Protein AF-A0A3A0CY53-F1 (afdb_monomer_lite)

pLDDT: mean 87.19, std 11.56, range [58.66, 97.81]

Structure (mmCIF, N/CA/C/O backbone):
data_AF-A0A3A0CY53-F1
#
_entry.id   AF-A0A3A0CY53-F1
#
loop_
_atom_site.group_PDB
_atom_site.id
_atom_site.type_symbol
_atom_site.label_atom_id
_atom_site.label_alt_id
_atom_site.label_comp_id
_atom_site.label_asym_id
_atom_site.label_entity_id
_atom_site.label_seq_id
_atom_site.pdbx_PDB_ins_code
_atom_site.Cartn_x
_atom_site.Cartn_y
_atom_site.Cartn_z
_atom_site.occupancy
_atom_site.B_iso_or_equiv
_atom_site.auth_seq_id
_atom_site.auth_comp_id
_atom_site.auth_asym_id
_atom_site.auth_atom_id
_atom_site.pdbx_PDB_model_num
ATOM 1 N N . THR A 1 1 ? -3.048 17.389 -23.784 1.00 58.66 1 THR A N 1
ATOM 2 C CA . THR A 1 1 ? -3.934 16.316 -24.293 1.00 58.66 1 THR A CA 1
ATOM 3 C C . THR A 1 1 ? -3.747 15.077 -23.439 1.00 58.66 1 THR A C 1
ATOM 5 O O . THR A 1 1 ? -2.659 14.909 -22.906 1.00 58.66 1 THR A O 1
ATOM 8 N N . GLN A 1 2 ? -4.769 14.240 -23.261 1.00 59.19 2 GLN A N 1
ATOM 9 C CA . GLN A 1 2 ? -4.687 13.034 -22.420 1.00 59.19 2 GLN A CA 1
ATOM 10 C C . GLN A 1 2 ? -3.616 12.043 -22.922 1.00 59.19 2 GLN A C 1
ATOM 12 O O . GLN A 1 2 ? -2.823 11.567 -22.119 1.00 59.19 2 GLN A O 1
ATOM 17 N N . ALA A 1 3 ? -3.478 11.910 -24.247 1.00 61.56 3 ALA A N 1
ATOM 18 C CA . ALA A 1 3 ? -2.431 11.124 -24.911 1.00 61.56 3 ALA A CA 1
ATOM 19 C C . ALA A 1 3 ? -0.998 11.522 -24.503 1.00 61.56 3 ALA A C 1
ATOM 21 O O . ALA A 1 3 ? -0.174 10.671 -24.201 1.00 61.56 3 ALA A O 1
ATOM 22 N N . SER A 1 4 ? -0.728 12.826 -24.380 1.00 66.56 4 SER A N 1
ATOM 23 C CA . SER A 1 4 ? 0.591 13.321 -23.966 1.00 66.56 4 SER A CA 1
ATOM 24 C C . SER A 1 4 ? 0.926 12.930 -22.520 1.00 66.56 4 SER A C 1
ATOM 26 O O . SER A 1 4 ? 2.082 12.671 -22.212 1.00 66.56 4 SER A O 1
ATOM 28 N N . ARG A 1 5 ? -0.065 12.823 -21.620 1.00 62.09 5 ARG A N 1
ATOM 29 C CA . ARG A 1 5 ? 0.182 12.371 -20.238 1.00 62.09 5 ARG A CA 1
ATOM 30 C C . ARG A 1 5 ? 0.497 10.880 -20.161 1.00 62.09 5 ARG A C 1
ATOM 32 O O . ARG A 1 5 ? 1.306 10.492 -19.325 1.00 62.09 5 ARG A O 1
ATOM 39 N N . GLU A 1 6 ? -0.140 10.072 -21.000 1.00 67.69 6 GLU A N 1
ATOM 40 C CA . GLU A 1 6 ? 0.113 8.631 -21.086 1.00 67.69 6 GLU A CA 1
ATOM 41 C C . GLU A 1 6 ? 1.484 8.343 -21.709 1.00 67.69 6 GLU A C 1
ATOM 43 O O . GLU A 1 6 ? 2.228 7.529 -21.167 1.00 67.69 6 GLU A O 1
ATOM 48 N N . GLU A 1 7 ? 1.871 9.075 -22.758 1.00 65.56 7 GLU A N 1
ATOM 49 C CA . GLU A 1 7 ? 3.218 9.000 -23.341 1.00 65.56 7 GLU A CA 1
ATOM 50 C C . GLU A 1 7 ? 4.303 9.385 -22.331 1.00 65.56 7 GLU A C 1
ATOM 52 O O . GLU A 1 7 ? 5.249 8.624 -22.136 1.00 65.56 7 GLU A O 1
ATOM 57 N N . TYR A 1 8 ? 4.138 10.500 -21.608 1.00 67.06 8 TYR A N 1
ATOM 58 C CA . TYR A 1 8 ? 5.093 10.877 -20.560 1.00 67.06 8 TYR A CA 1
ATOM 59 C C . TYR A 1 8 ? 5.136 9.859 -19.418 1.00 67.06 8 TYR A C 1
ATOM 61 O O . TYR A 1 8 ? 6.205 9.587 -18.876 1.00 67.06 8 TYR A O 1
ATOM 69 N N . ALA A 1 9 ? 3.999 9.263 -19.046 1.00 68.19 9 ALA A N 1
ATOM 70 C CA . ALA A 1 9 ? 3.972 8.212 -18.034 1.00 68.19 9 ALA A CA 1
ATOM 71 C C . ALA A 1 9 ? 4.727 6.958 -18.500 1.00 68.19 9 ALA A C 1
ATOM 73 O O . ALA A 1 9 ? 5.480 6.382 -17.716 1.00 68.19 9 ALA A O 1
ATOM 74 N N . ALA A 1 10 ? 4.575 6.567 -19.768 1.00 69.25 10 ALA A N 1
ATOM 75 C CA . ALA A 1 10 ? 5.291 5.443 -20.360 1.00 69.25 10 ALA A CA 1
ATOM 76 C C . ALA A 1 10 ? 6.801 5.712 -20.464 1.00 69.25 10 ALA A C 1
ATOM 78 O O . ALA A 1 10 ? 7.605 4.836 -20.147 1.00 69.25 10 ALA A O 1
ATOM 79 N N . GLU A 1 11 ? 7.198 6.928 -20.839 1.00 70.06 11 GLU A N 1
ATOM 80 C CA . GLU A 1 11 ? 8.604 7.332 -20.909 1.00 70.06 11 GLU A CA 1
ATOM 81 C C . GLU A 1 11 ? 9.253 7.362 -19.516 1.00 70.06 11 GLU A C 1
ATOM 83 O O . GLU A 1 11 ? 10.331 6.798 -19.318 1.00 70.06 11 GLU A O 1
ATOM 88 N N . ILE A 1 12 ? 8.563 7.915 -18.512 1.00 68.44 12 ILE A N 1
ATOM 89 C CA . ILE A 1 12 ? 9.006 7.871 -17.111 1.00 68.44 12 ILE A CA 1
ATOM 90 C C . ILE A 1 12 ? 9.119 6.419 -16.634 1.00 68.44 12 ILE A C 1
ATOM 92 O O . ILE A 1 12 ? 10.116 6.062 -16.010 1.00 68.44 12 ILE A O 1
ATOM 96 N N . TYR A 1 13 ? 8.150 5.564 -16.963 1.00 69.25 13 TYR A N 1
ATOM 97 C CA . TYR A 1 13 ? 8.179 4.142 -16.613 1.00 69.25 13 TYR A CA 1
ATOM 98 C C . TYR A 1 13 ? 9.360 3.398 -17.266 1.00 69.25 13 TYR A C 1
ATOM 100 O O . TYR A 1 13 ? 10.006 2.550 -16.646 1.00 69.25 13 TYR A O 1
ATOM 108 N N . ALA A 1 14 ? 9.695 3.737 -18.511 1.00 70.75 14 ALA A N 1
ATOM 109 C CA . ALA A 1 14 ? 10.854 3.180 -19.201 1.00 70.75 14 ALA A CA 1
ATOM 110 C C . ALA A 1 14 ? 12.180 3.652 -18.576 1.00 70.75 14 ALA A C 1
ATOM 112 O O . ALA A 1 14 ? 13.133 2.875 -18.473 1.00 70.75 14 ALA A O 1
ATOM 113 N N . LEU A 1 15 ? 12.247 4.908 -18.124 1.00 67.75 15 LEU A N 1
ATOM 114 C CA . LEU A 1 15 ? 13.421 5.471 -17.455 1.00 67.75 15 LEU A CA 1
ATOM 115 C C . LEU A 1 15 ? 13.620 4.903 -16.045 1.00 67.75 15 LEU A C 1
ATOM 117 O O . LEU A 1 15 ? 14.756 4.612 -15.669 1.00 67.75 15 LEU A O 1
ATOM 121 N N . THR A 1 16 ? 12.549 4.684 -15.279 1.00 64.12 16 THR A N 1
ATOM 122 C CA . THR A 1 16 ? 12.636 4.145 -13.911 1.00 64.12 16 THR A CA 1
ATOM 123 C C . THR A 1 16 ? 13.104 2.694 -13.883 1.00 64.12 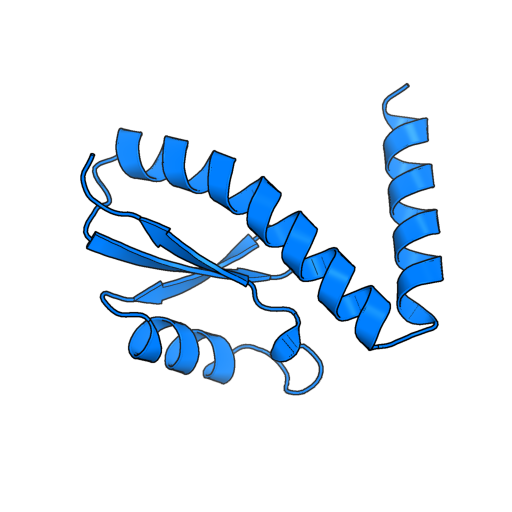16 THR A C 1
ATOM 125 O O . THR A 1 16 ? 13.787 2.300 -12.946 1.00 64.12 16 THR A O 1
ATOM 128 N N . ARG A 1 17 ? 12.871 1.908 -14.942 1.00 66.38 17 ARG A N 1
ATOM 129 C CA . ARG A 1 17 ? 13.442 0.554 -15.080 1.00 66.38 17 ARG A CA 1
ATOM 130 C C . ARG A 1 17 ? 14.972 0.508 -15.187 1.00 66.38 17 ARG A C 1
ATOM 132 O O . ARG A 1 17 ? 15.539 -0.572 -15.043 1.00 66.38 17 ARG A O 1
ATOM 139 N N . LYS A 1 18 ? 15.650 1.640 -15.418 1.00 73.62 18 LYS A N 1
ATOM 140 C CA . LYS A 1 18 ? 17.121 1.700 -15.502 1.00 73.62 18 LYS A CA 1
ATOM 141 C C . LYS A 1 18 ? 17.811 1.658 -14.134 1.00 73.62 18 LYS A C 1
ATOM 143 O O . LYS A 1 18 ? 19.006 1.390 -14.082 1.00 73.62 18 LYS A O 1
ATOM 148 N N . SER A 1 19 ? 17.087 1.909 -13.041 1.00 80.62 19 SER A N 1
ATOM 149 C CA . SER A 1 19 ? 17.614 1.807 -11.677 1.00 80.62 19 SER A CA 1
ATOM 150 C C . SER A 1 19 ? 16.532 1.342 -10.710 1.00 80.62 19 SER A C 1
ATOM 152 O O . SER A 1 19 ? 15.431 1.889 -10.665 1.00 80.62 19 SER A O 1
ATOM 154 N N . ARG A 1 20 ? 16.865 0.337 -9.898 1.00 79.62 20 ARG A N 1
ATOM 155 C CA . ARG A 1 20 ? 15.948 -0.245 -8.916 1.00 79.62 20 ARG A CA 1
ATOM 156 C C . ARG A 1 20 ? 15.419 0.799 -7.930 1.00 79.62 20 ARG A C 1
ATOM 158 O O . ARG A 1 20 ? 14.224 0.804 -7.649 1.00 79.62 20 ARG A O 1
ATOM 165 N N . ASP A 1 21 ? 16.274 1.713 -7.485 1.00 82.38 21 ASP A N 1
ATOM 166 C CA . ASP A 1 21 ? 15.908 2.759 -6.525 1.00 82.38 21 ASP A CA 1
ATOM 167 C C . ASP A 1 21 ? 14.916 3.765 -7.122 1.00 82.38 21 ASP A C 1
ATOM 169 O O . ASP A 1 21 ? 13.962 4.181 -6.466 1.00 82.38 21 ASP A O 1
ATOM 173 N N . LEU A 1 22 ? 15.098 4.110 -8.401 1.00 83.25 22 LEU A N 1
ATOM 174 C CA . LEU A 1 22 ? 14.187 4.985 -9.146 1.00 83.25 22 LEU A CA 1
ATOM 175 C C . LEU A 1 22 ? 12.815 4.333 -9.342 1.00 83.25 22 LEU A C 1
ATOM 177 O O . LEU A 1 22 ? 11.791 5.008 -9.227 1.00 83.25 22 LEU A O 1
ATOM 181 N N . LEU A 1 23 ? 12.786 3.023 -9.596 1.00 82.31 23 LEU A N 1
ATOM 182 C CA . LEU A 1 23 ? 11.546 2.257 -9.682 1.00 82.31 23 LEU A CA 1
ATOM 183 C C . LEU A 1 23 ? 10.803 2.245 -8.341 1.00 82.31 23 LEU A C 1
ATOM 185 O O . LEU A 1 23 ? 9.611 2.550 -8.304 1.00 82.31 23 LEU A O 1
ATOM 189 N N . VAL A 1 24 ? 11.501 1.954 -7.239 1.00 85.56 24 VAL A N 1
ATOM 190 C CA . VAL A 1 24 ? 10.917 2.000 -5.891 1.00 85.56 24 VAL A CA 1
ATOM 191 C C . VAL A 1 24 ? 10.353 3.392 -5.616 1.00 85.56 24 VAL A C 1
ATOM 193 O O . VAL A 1 24 ? 9.168 3.513 -5.313 1.00 85.56 24 VAL A O 1
ATOM 196 N N . PHE A 1 25 ? 11.148 4.449 -5.802 1.00 86.75 25 PHE A N 1
ATOM 197 C CA . PHE A 1 25 ? 10.714 5.829 -5.575 1.00 86.75 25 PHE A CA 1
ATOM 198 C C . PHE A 1 25 ? 9.447 6.187 -6.367 1.00 86.75 25 PHE A C 1
ATOM 200 O O . PHE A 1 25 ? 8.488 6.720 -5.805 1.00 86.75 25 PHE A O 1
ATOM 207 N N . TYR A 1 26 ? 9.407 5.832 -7.653 1.00 85.50 26 TYR A N 1
ATOM 208 C CA . TYR A 1 26 ? 8.246 6.055 -8.510 1.00 85.50 26 TYR A CA 1
ATOM 209 C C . TYR A 1 26 ? 6.979 5.379 -7.967 1.00 85.50 26 TYR A C 1
ATOM 211 O O . TYR A 1 26 ? 5.935 6.025 -7.844 1.00 85.50 26 TYR A O 1
ATOM 219 N N . HIS A 1 27 ? 7.061 4.101 -7.587 1.00 86.19 27 HIS A N 1
ATOM 220 C CA . HIS A 1 27 ? 5.911 3.379 -7.039 1.00 86.19 27 HIS A CA 1
ATOM 221 C C . HIS A 1 27 ? 5.467 3.916 -5.673 1.00 86.19 27 HIS A C 1
ATOM 223 O O . HIS A 1 27 ? 4.263 3.964 -5.413 1.00 86.19 27 HIS A O 1
ATOM 229 N N . GLN A 1 28 ? 6.394 4.384 -4.834 1.00 89.81 28 GLN A N 1
ATOM 230 C CA . GLN A 1 28 ? 6.059 5.013 -3.554 1.00 89.81 28 GLN A CA 1
ATOM 231 C C . GLN A 1 28 ? 5.296 6.336 -3.761 1.00 89.81 28 GLN A C 1
ATOM 233 O O . GLN A 1 28 ? 4.264 6.557 -3.123 1.00 89.81 28 GLN A O 1
ATOM 238 N N . GLU A 1 29 ? 5.724 7.188 -4.700 1.00 88.62 29 GLU A N 1
ATOM 239 C CA . GLU A 1 29 ? 5.015 8.440 -5.012 1.00 88.62 29 GLU A CA 1
ATOM 240 C C . GLU A 1 29 ? 3.651 8.191 -5.674 1.00 88.62 29 GLU A C 1
ATOM 242 O O . GLU A 1 29 ? 2.652 8.823 -5.307 1.00 88.62 29 GLU A O 1
ATOM 247 N N . MET A 1 30 ? 3.560 7.210 -6.580 1.00 87.38 30 MET A N 1
ATOM 248 C CA . MET A 1 30 ? 2.275 6.773 -7.132 1.00 87.38 30 MET A CA 1
ATOM 249 C C . MET A 1 30 ? 1.336 6.246 -6.043 1.00 87.38 30 MET A C 1
ATOM 251 O O . MET A 1 30 ? 0.172 6.652 -5.980 1.00 87.38 30 MET A O 1
ATOM 255 N N . GLY A 1 31 ? 1.840 5.385 -5.157 1.00 90.81 31 GLY A N 1
ATOM 256 C CA . GLY A 1 31 ? 1.089 4.827 -4.037 1.00 90.81 31 GLY A CA 1
ATOM 257 C C . GLY A 1 31 ? 0.563 5.914 -3.104 1.00 90.81 31 GLY A C 1
ATOM 258 O O . GLY A 1 31 ? -0.615 5.909 -2.748 1.00 90.81 31 GLY A O 1
ATOM 259 N N . LYS A 1 32 ? 1.387 6.915 -2.789 1.00 91.62 32 LYS A N 1
ATOM 260 C CA . LYS A 1 32 ? 1.004 8.085 -1.987 1.00 91.62 32 LYS A CA 1
ATOM 261 C C . LYS A 1 32 ? -0.092 8.919 -2.649 1.00 91.62 32 LYS A C 1
ATOM 263 O O . LYS A 1 32 ? -1.004 9.384 -1.959 1.00 91.62 32 LYS A O 1
ATOM 268 N N . SER A 1 33 ? -0.020 9.115 -3.966 1.00 90.81 33 SER A N 1
ATOM 269 C CA . SER A 1 33 ? -1.058 9.812 -4.733 1.00 90.81 33 SER A CA 1
ATOM 270 C C . SER A 1 33 ? -2.382 9.041 -4.697 1.00 90.81 33 SER A C 1
ATOM 272 O O . SER A 1 33 ? -3.404 9.580 -4.262 1.00 90.81 33 SER A O 1
ATOM 274 N N . ALA A 1 34 ? -2.352 7.749 -5.036 1.00 90.81 34 ALA A N 1
ATOM 275 C CA . ALA A 1 34 ? -3.521 6.871 -5.020 1.00 90.81 34 ALA A CA 1
ATOM 276 C C . ALA A 1 34 ? -4.143 6.751 -3.616 1.00 90.81 34 ALA A C 1
ATOM 278 O O . ALA A 1 34 ? -5.365 6.821 -3.462 1.00 90.81 34 ALA A O 1
ATOM 279 N N . ALA A 1 35 ? -3.317 6.666 -2.569 1.00 93.69 35 ALA A N 1
ATOM 280 C CA . ALA A 1 35 ? -3.769 6.576 -1.185 1.00 93.69 35 ALA A CA 1
ATOM 281 C C . ALA A 1 35 ? -4.630 7.772 -0.761 1.00 93.69 35 ALA A C 1
ATOM 283 O O . ALA A 1 35 ? -5.544 7.603 0.042 1.00 93.69 35 ALA A O 1
ATOM 284 N N . LYS A 1 36 ? -4.399 8.981 -1.295 1.00 92.62 36 LYS A N 1
ATOM 285 C CA . LYS A 1 36 ? -5.266 10.140 -1.006 1.00 92.62 36 LYS A CA 1
ATOM 286 C C . LYS A 1 36 ? -6.686 9.916 -1.529 1.00 92.62 36 LYS A C 1
ATOM 288 O O . LYS A 1 36 ? -7.648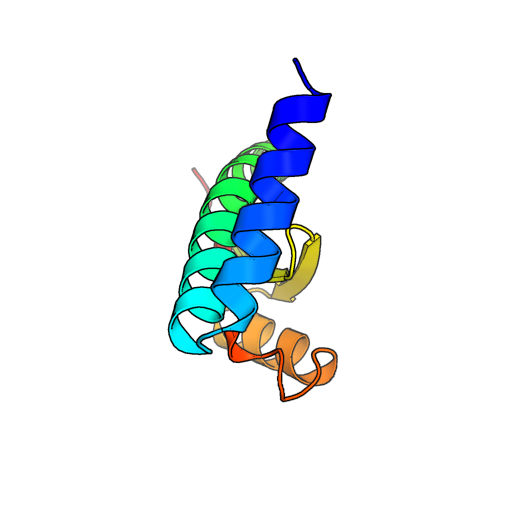 10.158 -0.796 1.00 92.62 36 LYS A O 1
ATOM 293 N N . SER A 1 37 ? -6.811 9.417 -2.758 1.00 92.56 37 SER A N 1
ATOM 294 C CA . SER A 1 37 ? -8.100 9.098 -3.380 1.00 92.56 37 SER A CA 1
ATOM 295 C C . SER A 1 37 ? -8.812 7.975 -2.626 1.00 92.56 37 SER A C 1
ATOM 297 O O . SER A 1 37 ? -9.976 8.132 -2.249 1.00 92.56 37 SER A O 1
ATOM 299 N N . PHE A 1 38 ? -8.096 6.892 -2.304 1.00 94.75 38 PHE A N 1
ATOM 300 C CA . PHE A 1 38 ? -8.655 5.780 -1.533 1.00 94.75 38 PHE A CA 1
ATOM 301 C C . PHE A 1 38 ? -9.074 6.193 -0.126 1.00 94.75 38 PHE A C 1
ATOM 303 O O . PHE A 1 38 ? -10.188 5.886 0.277 1.00 94.75 38 PHE A O 1
ATOM 310 N N . LYS A 1 39 ? -8.255 6.959 0.609 1.00 93.88 39 LYS A N 1
ATOM 311 C CA . LYS A 1 39 ? -8.628 7.477 1.938 1.00 93.88 39 LYS A CA 1
ATOM 312 C C . LYS A 1 39 ? -9.935 8.258 1.897 1.00 93.88 39 LYS A C 1
ATOM 314 O O . LYS A 1 39 ? -10.757 8.106 2.797 1.00 93.88 39 LYS A O 1
ATOM 319 N N . LYS A 1 40 ? -10.135 9.110 0.886 1.00 93.06 40 LYS A N 1
ATOM 320 C CA . LYS A 1 40 ? -11.384 9.868 0.741 1.00 93.06 40 LYS A CA 1
ATOM 321 C C . LYS A 1 40 ? -12.570 8.921 0.552 1.00 93.06 40 LYS A C 1
ATOM 323 O O . LYS A 1 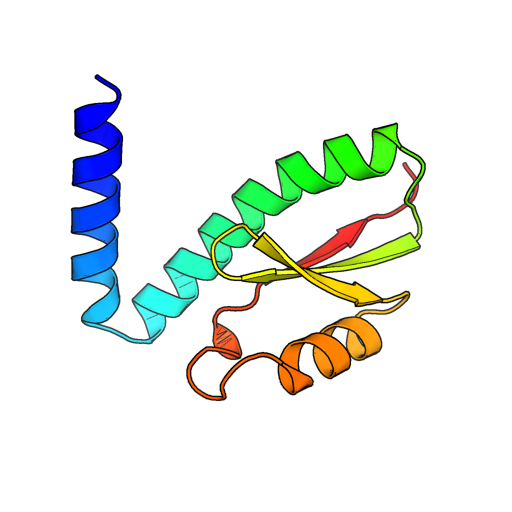40 ? -13.553 9.049 1.274 1.00 93.06 40 LYS A O 1
ATOM 328 N N . HIS A 1 41 ? -12.449 7.961 -0.361 1.00 93.88 41 HIS A N 1
ATOM 329 C CA . HIS A 1 41 ? -13.516 7.008 -0.653 1.00 93.88 41 HIS A CA 1
ATOM 330 C C . HIS A 1 41 ? -13.824 6.081 0.533 1.00 93.88 41 HIS A C 1
ATOM 332 O O . HIS A 1 41 ? -14.975 5.952 0.930 1.00 93.88 41 HIS A O 1
ATOM 338 N N . PHE A 1 42 ? -12.798 5.513 1.167 1.00 95.00 42 PHE A N 1
ATOM 339 C CA . PHE A 1 42 ? -12.927 4.642 2.335 1.00 95.00 42 PHE A CA 1
ATOM 340 C C . PHE A 1 42 ? -13.595 5.334 3.520 1.00 95.00 42 PHE A C 1
ATOM 342 O O . PHE A 1 42 ? -14.492 4.758 4.129 1.00 95.00 42 PHE A O 1
ATOM 349 N N . ASN A 1 43 ? -13.248 6.595 3.785 1.00 91.62 43 ASN A N 1
ATOM 350 C CA . ASN A 1 43 ? -13.952 7.379 4.797 1.00 91.62 43 ASN A CA 1
ATOM 351 C C . ASN A 1 43 ? -15.432 7.596 4.443 1.00 91.62 43 ASN A C 1
ATOM 353 O O . ASN A 1 43 ? -16.272 7.527 5.335 1.00 91.62 43 ASN A O 1
ATOM 357 N N . MET A 1 44 ? -15.762 7.838 3.167 1.00 93.62 44 MET A N 1
ATOM 358 C CA . MET A 1 44 ? -17.157 8.011 2.730 1.00 93.62 44 MET A CA 1
ATOM 359 C C . MET A 1 44 ? -18.000 6.751 2.946 1.00 93.62 44 MET A C 1
ATOM 361 O O . MET A 1 44 ? -19.171 6.868 3.288 1.00 93.62 44 MET A O 1
ATOM 365 N N . ILE A 1 45 ? -17.415 5.563 2.776 1.00 95.00 45 ILE A N 1
ATOM 366 C CA . ILE A 1 45 ? -18.108 4.278 2.969 1.00 95.00 45 ILE A CA 1
ATOM 367 C C . ILE A 1 45 ? -17.961 3.711 4.393 1.00 95.00 45 ILE A C 1
ATOM 369 O O . ILE A 1 45 ? -18.357 2.579 4.649 1.00 95.00 45 ILE A O 1
ATOM 373 N N . GLY A 1 46 ? -17.388 4.476 5.329 1.00 93.94 46 GLY A N 1
ATOM 374 C CA . GLY A 1 46 ? -17.310 4.104 6.747 1.00 93.94 46 GLY A CA 1
ATOM 375 C C . GLY A 1 46 ? -16.160 3.167 7.137 1.00 93.94 46 GLY A C 1
ATOM 376 O O . GLY A 1 46 ? -16.113 2.714 8.280 1.00 93.94 46 GLY A O 1
ATOM 377 N N . ILE A 1 47 ? -15.203 2.894 6.246 1.00 94.62 47 ILE A N 1
ATOM 378 C CA . ILE A 1 47 ? -14.000 2.122 6.586 1.00 94.62 47 ILE A CA 1
ATOM 379 C C . ILE A 1 47 ? -13.061 2.991 7.427 1.00 94.62 47 ILE A C 1
ATOM 381 O O . ILE A 1 47 ? -12.598 4.041 6.982 1.00 94.62 47 ILE A O 1
ATOM 385 N N . GLN A 1 48 ? -12.750 2.527 8.637 1.00 92.38 48 GLN A N 1
ATOM 386 C CA . GLN A 1 48 ? -11.889 3.213 9.603 1.00 92.38 48 GLN A CA 1
ATOM 387 C C . GLN A 1 48 ? -11.026 2.206 10.371 1.00 92.38 48 GLN A C 1
ATOM 389 O O . GLN A 1 48 ? -11.380 1.029 10.486 1.00 92.38 48 GLN A O 1
ATOM 394 N N . ASN A 1 49 ? -9.920 2.689 10.941 1.00 94.06 49 ASN A N 1
ATOM 395 C CA . ASN A 1 49 ? -8.976 1.917 11.755 1.00 94.06 49 ASN A CA 1
ATOM 396 C C . ASN A 1 49 ? -8.472 0.666 11.018 1.00 94.06 49 ASN A C 1
ATOM 398 O O . ASN A 1 49 ? -8.571 -0.460 11.514 1.00 94.06 49 ASN A O 1
ATOM 402 N N . ALA A 1 50 ? -7.993 0.880 9.793 1.00 96.25 50 ALA A N 1
ATOM 403 C CA . ALA A 1 50 ? -7.491 -0.163 8.911 1.00 96.25 50 ALA A CA 1
ATOM 404 C C . ALA A 1 50 ? -6.246 0.308 8.151 1.00 96.25 50 ALA A C 1
ATOM 406 O O . ALA A 1 50 ? -6.004 1.502 7.983 1.00 96.25 50 ALA A O 1
ATOM 407 N N . TRP A 1 51 ? -5.469 -0.650 7.675 1.00 97.81 51 TRP A N 1
ATOM 408 C CA . TRP A 1 51 ? -4.290 -0.483 6.845 1.00 97.81 51 TRP A CA 1
ATOM 409 C C . TRP A 1 51 ? -4.508 -1.141 5.491 1.00 97.81 51 TRP A C 1
ATOM 411 O O . TRP A 1 51 ? -5.181 -2.167 5.391 1.00 97.81 51 TRP A O 1
ATOM 421 N N . PHE A 1 52 ? -3.909 -0.560 4.458 1.00 97.69 52 PHE A N 1
ATOM 422 C CA . PHE A 1 52 ? -4.029 -1.016 3.079 1.00 97.69 52 PHE A CA 1
ATOM 423 C C . PHE A 1 52 ? -2.670 -1.009 2.387 1.00 97.69 52 PHE A C 1
ATOM 425 O O . PHE A 1 52 ? -1.848 -0.132 2.656 1.00 97.69 52 PHE A O 1
ATOM 432 N N . GLY A 1 53 ? -2.454 -1.975 1.495 1.00 97.25 53 GLY A N 1
ATOM 433 C CA . GLY A 1 53 ? -1.297 -2.052 0.606 1.00 97.25 53 GLY A CA 1
ATOM 434 C C . GLY A 1 53 ? -1.694 -1.726 -0.832 1.00 97.25 53 GLY A C 1
ATOM 435 O O . GLY A 1 53 ? -2.681 -2.269 -1.333 1.00 97.25 53 GLY A O 1
ATOM 436 N N . ILE A 1 54 ? -0.930 -0.851 -1.484 1.00 95.88 54 ILE A N 1
ATOM 437 C CA . ILE A 1 54 ? -1.091 -0.475 -2.891 1.00 95.88 54 ILE A CA 1
ATOM 438 C C . ILE A 1 54 ? 0.094 -0.989 -3.696 1.00 95.88 54 ILE A C 1
ATOM 440 O O . ILE A 1 54 ? 1.238 -0.742 -3.327 1.00 95.88 54 ILE A O 1
ATOM 444 N N . LEU A 1 55 ? -0.184 -1.606 -4.840 1.00 93.38 55 LEU A N 1
ATOM 445 C CA . LEU A 1 55 ? 0.801 -1.893 -5.876 1.00 93.38 55 LEU A CA 1
ATOM 446 C C . LEU A 1 55 ? 0.241 -1.415 -7.215 1.00 93.38 55 LEU A C 1
ATOM 448 O O . LEU A 1 55 ? -0.913 -1.688 -7.527 1.00 93.38 55 LEU A O 1
ATOM 452 N N . GLU A 1 56 ? 1.034 -0.661 -7.981 1.00 87.19 56 GLU A N 1
ATOM 453 C CA . GLU A 1 56 ? 0.618 -0.138 -9.300 1.00 87.19 56 GLU A CA 1
ATOM 454 C C . GLU A 1 56 ? -0.723 0.634 -9.270 1.00 87.19 56 GLU A C 1
ATOM 456 O O . GLU A 1 56 ? -1.497 0.631 -10.219 1.00 87.19 56 GLU A O 1
ATOM 461 N N . GLY A 1 57 ? -1.011 1.317 -8.155 1.00 87.00 57 GLY A N 1
ATOM 462 C CA . GLY A 1 57 ? -2.251 2.082 -7.975 1.00 87.00 57 GLY A CA 1
ATOM 463 C C . GLY A 1 57 ? -3.477 1.245 -7.588 1.00 87.00 57 GLY A C 1
ATOM 464 O O . GLY A 1 57 ? -4.545 1.815 -7.371 1.00 87.00 57 GLY A O 1
ATOM 465 N N . MET A 1 58 ? -3.335 -0.074 -7.440 1.00 91.31 58 MET A N 1
ATOM 466 C CA . MET A 1 58 ? -4.403 -0.988 -7.031 1.00 91.31 58 MET A CA 1
ATOM 467 C C . MET A 1 58 ? -4.233 -1.440 -5.580 1.00 91.31 58 MET A C 1
ATOM 469 O O . MET A 1 58 ? -3.114 -1.638 -5.112 1.00 91.31 58 MET A O 1
ATOM 473 N N . ILE A 1 59 ? -5.347 -1.630 -4.869 1.00 95.62 59 ILE A N 1
ATOM 474 C CA . ILE A 1 59 ? -5.341 -2.231 -3.530 1.00 95.62 59 ILE A CA 1
ATOM 475 C C . ILE A 1 59 ? -5.111 -3.732 -3.678 1.00 95.62 59 ILE A C 1
ATOM 477 O O . ILE A 1 59 ? -5.901 -4.415 -4.323 1.00 95.62 59 ILE A O 1
ATOM 481 N N . ILE A 1 60 ? -4.052 -4.238 -3.053 1.00 96.56 60 ILE A N 1
ATOM 482 C CA . ILE A 1 60 ? -3.701 -5.664 -3.082 1.00 96.56 60 ILE A CA 1
ATOM 483 C C . ILE A 1 60 ? -3.987 -6.370 -1.753 1.00 96.56 60 ILE A C 1
ATOM 485 O O . ILE A 1 60 ? -4.197 -7.576 -1.726 1.00 96.56 60 ILE A O 1
ATOM 489 N N . ALA A 1 61 ? -4.004 -5.630 -0.643 1.00 97.50 61 ALA A N 1
ATOM 490 C CA . ALA A 1 61 ? -4.182 -6.191 0.689 1.00 97.50 61 ALA A CA 1
ATOM 491 C C . ALA A 1 61 ? -4.787 -5.169 1.655 1.00 97.50 61 ALA A C 1
ATOM 493 O O . ALA A 1 61 ? -4.632 -3.954 1.490 1.00 97.50 61 ALA A O 1
ATOM 494 N N . SER A 1 62 ? -5.422 -5.684 2.709 1.00 97.19 62 SER A N 1
ATOM 495 C CA . SER A 1 62 ? -5.915 -4.904 3.846 1.00 97.19 62 SER A CA 1
ATOM 496 C C . SER A 1 62 ? -5.674 -5.632 5.169 1.00 97.19 62 SER A C 1
ATOM 498 O O . SER A 1 62 ? -5.641 -6.864 5.200 1.00 97.19 62 SER A O 1
ATOM 500 N N . GLY A 1 63 ? -5.570 -4.887 6.265 1.00 97.06 63 GLY A N 1
ATOM 501 C CA . GLY A 1 63 ? -5.447 -5.413 7.626 1.00 97.06 63 GLY A CA 1
ATOM 502 C C . GLY A 1 63 ? -5.899 -4.393 8.668 1.00 97.06 63 GLY A C 1
ATOM 503 O O . GLY A 1 63 ? -6.111 -3.226 8.353 1.00 97.06 63 GLY A O 1
ATOM 504 N N . LYS A 1 64 ? -6.063 -4.804 9.924 1.00 96.25 64 LYS A N 1
ATOM 505 C CA . LYS A 1 64 ? -6.298 -3.887 11.050 1.00 96.25 64 LYS A CA 1
ATOM 506 C C . LYS A 1 64 ? -5.015 -3.198 11.497 1.00 96.25 64 LYS A C 1
ATOM 508 O O . LYS A 1 64 ? -5.061 -2.073 11.989 1.00 96.25 64 LYS A O 1
ATOM 513 N N . THR A 1 65 ? -3.873 -3.846 11.297 1.00 96.94 65 THR A N 1
ATOM 514 C CA . THR A 1 65 ? -2.556 -3.331 11.683 1.00 96.94 65 THR A CA 1
ATOM 515 C C . THR A 1 65 ? -1.593 -3.306 10.500 1.00 96.94 65 THR A C 1
ATOM 517 O O . THR A 1 65 ? -1.814 -3.969 9.484 1.00 96.94 65 THR A O 1
ATOM 520 N N . ARG A 1 66 ? -0.499 -2.550 10.642 1.00 96.50 66 ARG A N 1
ATOM 521 C CA . ARG A 1 66 ? 0.571 -2.513 9.641 1.00 96.50 66 ARG A CA 1
ATOM 522 C C . ARG A 1 66 ? 1.214 -3.896 9.412 1.00 96.50 66 ARG A C 1
ATOM 524 O O . ARG A 1 66 ? 1.254 -4.306 8.257 1.00 96.50 66 ARG A O 1
ATOM 531 N N . PRO A 1 67 ? 1.628 -4.655 10.449 1.00 97.69 67 PRO A N 1
ATOM 532 C CA . PRO A 1 67 ? 2.219 -5.980 10.237 1.00 97.69 67 PRO A CA 1
ATOM 533 C C . PRO A 1 67 ? 1.272 -6.970 9.544 1.00 97.69 67 PRO A C 1
ATOM 535 O O . PRO A 1 67 ? 1.703 -7.782 8.727 1.00 97.69 67 PRO A O 1
ATOM 538 N N . GLU A 1 68 ? -0.031 -6.889 9.833 1.00 97.81 68 GLU A N 1
ATOM 539 C CA . GLU A 1 68 ? -1.042 -7.753 9.215 1.00 97.81 68 GLU A CA 1
ATOM 540 C C . GLU A 1 68 ? -1.183 -7.489 7.711 1.00 97.81 68 GLU A C 1
ATOM 542 O O . GLU A 1 68 ? -1.201 -8.435 6.922 1.00 97.81 6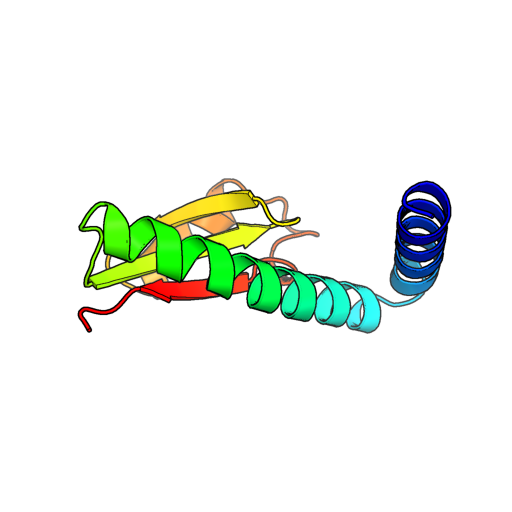8 GLU A O 1
ATOM 547 N N . VAL A 1 69 ? -1.271 -6.218 7.296 1.00 97.81 69 VAL A N 1
ATOM 548 C CA . VAL A 1 69 ? -1.375 -5.891 5.865 1.00 97.81 69 VAL A CA 1
ATOM 549 C C . VAL A 1 69 ? -0.082 -6.200 5.117 1.00 97.81 69 VAL A C 1
ATOM 551 O O . VAL A 1 69 ? -0.147 -6.642 3.974 1.00 97.81 69 VAL A O 1
ATOM 554 N N . GLU A 1 70 ? 1.075 -6.000 5.756 1.00 97.31 70 GLU A N 1
ATOM 555 C CA . GLU A 1 70 ? 2.372 -6.339 5.176 1.00 97.31 70 GLU A CA 1
ATOM 556 C C . GLU A 1 70 ? 2.447 -7.844 4.928 1.00 97.31 70 GLU A C 1
ATOM 558 O O . GLU A 1 70 ? 2.654 -8.254 3.792 1.00 97.31 70 GLU A O 1
ATOM 563 N N . THR A 1 71 ? 2.151 -8.672 5.932 1.00 97.75 71 THR A N 1
ATOM 564 C CA . THR A 1 71 ? 2.162 -10.138 5.788 1.00 97.75 71 THR A CA 1
ATOM 565 C C . THR A 1 71 ? 1.262 -10.599 4.637 1.00 97.75 71 THR A C 1
ATOM 567 O O . THR A 1 71 ? 1.736 -11.262 3.717 1.00 97.75 71 THR A O 1
ATOM 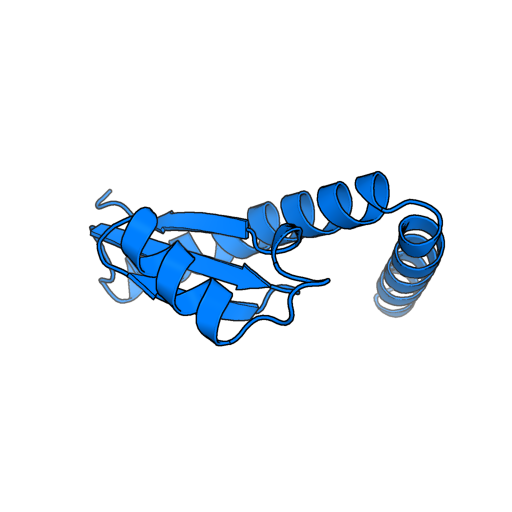570 N N . ARG A 1 72 ? -0.004 -10.155 4.617 1.00 97.38 72 ARG A N 1
ATOM 571 C CA . ARG A 1 72 ? -0.964 -10.509 3.555 1.00 97.38 72 ARG A CA 1
ATOM 572 C C . ARG A 1 72 ? -0.529 -10.042 2.169 1.00 97.38 72 ARG A C 1
ATOM 574 O O . ARG A 1 72 ? -0.743 -10.742 1.187 1.00 97.38 72 ARG A O 1
ATOM 581 N N . ALA A 1 73 ? 0.064 -8.853 2.067 1.00 96.56 73 ALA A N 1
ATOM 582 C CA . ALA A 1 73 ? 0.582 -8.361 0.797 1.00 96.56 73 ALA A CA 1
ATOM 583 C C . ALA A 1 73 ? 1.752 -9.226 0.304 1.00 96.56 73 ALA A C 1
ATOM 585 O O . ALA A 1 73 ? 1.795 -9.598 -0.865 1.00 96.56 73 ALA A O 1
ATOM 586 N N . LEU A 1 74 ? 2.697 -9.574 1.180 1.00 94.06 74 LEU A N 1
ATOM 587 C CA . LEU A 1 74 ? 3.904 -10.315 0.799 1.00 94.06 74 LEU A CA 1
ATOM 588 C C . LEU A 1 74 ? 3.633 -11.785 0.420 1.00 94.06 74 LEU A C 1
ATOM 590 O O . LEU A 1 74 ? 4.449 -12.373 -0.296 1.00 94.06 74 LEU A O 1
ATOM 594 N N . GLU A 1 75 ? 2.504 -12.354 0.855 1.00 96.31 75 GLU A N 1
ATOM 595 C CA . GLU A 1 75 ? 2.026 -13.688 0.455 1.00 96.31 75 GLU A CA 1
ATOM 596 C C . GLU A 1 75 ? 1.639 -13.764 -1.027 1.00 96.31 75 GLU A C 1
ATOM 598 O O . GLU A 1 75 ? 1.867 -14.786 -1.670 1.00 96.31 75 GLU A O 1
ATOM 603 N N . ILE A 1 76 ? 1.085 -12.683 -1.582 1.00 95.75 76 ILE A N 1
ATOM 604 C CA . ILE A 1 76 ? 0.585 -12.649 -2.967 1.00 95.75 76 ILE A CA 1
ATOM 605 C C . ILE A 1 76 ? 1.508 -11.883 -3.920 1.00 95.75 76 ILE A C 1
ATOM 607 O O . ILE A 1 76 ? 1.451 -12.084 -5.133 1.00 95.75 76 ILE A O 1
ATOM 611 N N . VAL A 1 77 ? 2.353 -10.989 -3.396 1.00 95.06 77 VAL A N 1
ATOM 612 C CA . VAL A 1 77 ? 3.259 -10.168 -4.205 1.00 95.06 77 VAL A CA 1
ATOM 613 C C . VAL A 1 77 ? 4.566 -10.925 -4.488 1.00 95.06 77 VAL A C 1
ATOM 615 O O . VAL A 1 77 ? 5.264 -11.318 -3.542 1.00 95.06 77 VAL A O 1
ATOM 618 N N . PRO A 1 78 ? 4.956 -11.068 -5.772 1.00 94.12 78 PRO A N 1
ATOM 619 C CA . PRO A 1 78 ? 6.245 -11.634 -6.170 1.00 94.12 78 PRO A CA 1
ATOM 620 C C . PRO A 1 78 ? 7.432 -10.937 -5.499 1.00 94.12 78 PRO A C 1
ATOM 622 O O . PRO A 1 78 ? 7.403 -9.725 -5.284 1.00 94.12 78 PRO A O 1
ATOM 625 N N . ALA A 1 79 ? 8.490 -11.690 -5.183 1.00 92.31 79 ALA A N 1
ATOM 626 C CA . ALA A 1 79 ? 9.621 -11.202 -4.388 1.00 92.31 79 ALA A CA 1
ATOM 627 C C . ALA A 1 79 ? 10.269 -9.923 -4.948 1.00 92.31 79 ALA A C 1
ATOM 629 O O . ALA A 1 79 ? 10.571 -8.998 -4.197 1.00 92.31 79 ALA A O 1
ATOM 630 N N . ASP A 1 80 ? 10.394 -9.838 -6.270 1.00 87.44 80 ASP A N 1
ATOM 631 C CA . ASP A 1 80 ? 10.940 -8.705 -7.017 1.00 87.44 80 ASP A CA 1
ATOM 632 C C . ASP A 1 80 ? 10.030 -7.466 -7.020 1.00 87.44 80 ASP A C 1
ATOM 634 O O . ASP A 1 80 ? 10.461 -6.397 -7.447 1.00 87.44 80 ASP A O 1
ATOM 638 N N . LYS A 1 81 ? 8.794 -7.556 -6.524 1.00 89.06 81 LYS A N 1
ATOM 639 C CA . LYS A 1 81 ? 7.839 -6.436 -6.461 1.00 89.06 81 LYS A CA 1
ATOM 640 C C . LYS A 1 81 ? 7.475 -6.006 -5.042 1.00 89.06 81 LYS A C 1
ATOM 642 O O . LYS A 1 81 ? 6.795 -4.999 -4.873 1.00 89.06 81 LYS A O 1
ATOM 647 N N . ARG A 1 82 ? 7.937 -6.725 -4.016 1.00 92.44 82 ARG A N 1
ATOM 648 C CA . ARG A 1 82 ? 7.572 -6.476 -2.607 1.00 92.44 82 ARG A CA 1
ATOM 649 C C . ARG A 1 82 ? 7.919 -5.064 -2.134 1.00 92.44 82 ARG A C 1
ATOM 651 O O . ARG A 1 82 ? 7.109 -4.424 -1.475 1.00 92.44 82 ARG A O 1
ATOM 658 N N . GLU A 1 83 ? 9.078 -4.552 -2.536 1.00 90.81 83 GLU A N 1
ATOM 659 C CA . GLU A 1 83 ? 9.551 -3.199 -2.192 1.00 90.81 83 GLU A CA 1
ATOM 660 C C . GLU A 1 83 ? 8.758 -2.078 -2.885 1.00 90.81 83 GLU A C 1
ATOM 662 O O . GLU A 1 83 ? 8.835 -0.912 -2.499 1.00 90.81 83 GLU A O 1
ATOM 667 N N . LEU A 1 84 ? 7.984 -2.421 -3.918 1.00 92.12 84 LEU A N 1
ATOM 668 C CA . LEU A 1 84 ? 7.160 -1.472 -4.664 1.00 92.12 84 LEU A CA 1
ATOM 669 C C . LEU A 1 84 ? 5.810 -1.223 -3.980 1.00 92.12 84 LEU A C 1
ATOM 671 O O . LEU A 1 84 ? 5.072 -0.328 -4.391 1.00 92.12 84 LEU A O 1
ATOM 675 N N . VAL A 1 85 ? 5.465 -2.014 -2.960 1.00 94.94 85 VAL A N 1
ATOM 676 C CA . VAL A 1 85 ? 4.194 -1.883 -2.253 1.00 94.94 85 VAL A CA 1
ATOM 677 C C . VAL A 1 85 ? 4.229 -0.654 -1.346 1.00 94.94 85 VAL A C 1
ATOM 679 O O . VAL A 1 85 ? 5.138 -0.468 -0.536 1.00 94.94 85 VAL A O 1
ATOM 682 N N . TYR A 1 86 ? 3.202 0.183 -1.461 1.00 95.94 86 TYR A N 1
ATOM 683 C CA . TYR A 1 86 ? 2.985 1.332 -0.591 1.00 95.94 86 TYR A CA 1
ATOM 684 C C . TYR A 1 86 ? 1.909 1.013 0.446 1.00 95.94 86 TYR A C 1
ATOM 686 O O . TYR A 1 86 ? 0.762 0.735 0.091 1.00 95.94 86 TYR A O 1
ATOM 694 N N . PHE A 1 87 ? 2.250 1.095 1.731 1.00 96.56 87 PHE A N 1
ATOM 695 C CA . PHE A 1 87 ? 1.311 0.849 2.826 1.00 96.56 87 PHE A CA 1
ATOM 696 C C . PHE A 1 87 ? 0.801 2.155 3.427 1.00 96.56 87 PHE A C 1
ATOM 698 O O . PHE A 1 87 ? 1.581 3.066 3.712 1.00 96.56 87 PHE A O 1
ATOM 705 N N . PHE A 1 88 ? -0.507 2.247 3.676 1.00 96.12 88 PHE A N 1
ATOM 706 C CA . PHE A 1 88 ? -1.102 3.438 4.277 1.00 96.12 88 P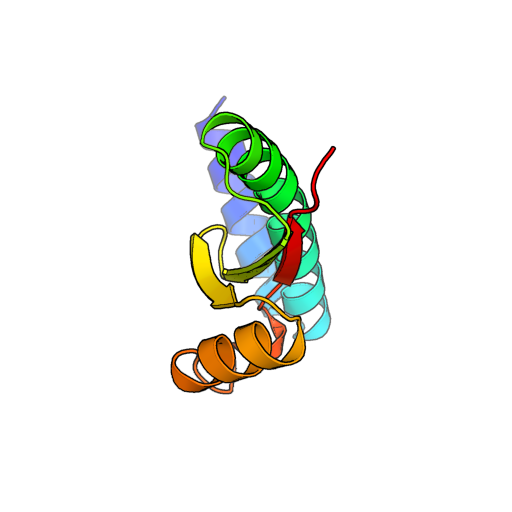HE A CA 1
ATOM 707 C C . PHE A 1 88 ? -2.215 3.128 5.286 1.00 96.12 88 PHE A C 1
ATOM 709 O O . PHE A 1 88 ? -2.999 2.199 5.078 1.00 96.12 88 PHE A O 1
ATOM 716 N N . PRO A 1 89 ? -2.337 3.942 6.353 1.00 96.50 89 PRO A N 1
ATOM 717 C CA . PRO A 1 89 ? -3.434 3.839 7.305 1.00 96.50 89 PRO A CA 1
ATOM 718 C C . PRO A 1 89 ? -4.653 4.658 6.866 1.00 96.50 89 PRO A C 1
ATOM 720 O O . PRO A 1 89 ? -4.525 5.763 6.325 1.00 96.50 89 PRO A O 1
ATOM 723 N N . VAL A 1 90 ? -5.838 4.154 7.191 1.00 95.25 90 VAL A N 1
ATOM 724 C CA . VAL A 1 90 ? -7.121 4.859 7.164 1.00 95.25 90 VAL A CA 1
ATOM 725 C C . VAL A 1 90 ? -7.614 4.944 8.600 1.00 95.25 90 VAL A C 1
ATOM 727 O O . VAL A 1 90 ? -8.085 3.962 9.172 1.00 95.25 90 VAL A O 1
ATOM 730 N N . ASN A 1 91 ? -7.484 6.129 9.185 1.00 89.25 91 ASN A N 1
ATOM 731 C CA . ASN A 1 91 ? -7.889 6.392 10.559 1.00 89.25 91 ASN A CA 1
ATOM 732 C C . ASN A 1 91 ? -9.226 7.123 10.578 1.00 89.25 91 ASN A C 1
ATOM 734 O O . ASN A 1 91 ? -9.559 7.840 9.630 1.00 89.25 91 ASN A O 1
ATOM 738 N N . LYS A 1 92 ? -9.956 6.962 11.682 1.00 79.19 92 LYS A N 1
ATOM 739 C CA . LYS A 1 92 ? -11.122 7.789 11.975 1.00 79.19 92 LYS A CA 1
ATOM 740 C C . LYS A 1 92 ? -10.711 9.268 11.954 1.00 79.19 92 LYS A C 1
ATOM 742 O O . LYS A 1 92 ? -9.691 9.623 12.546 1.00 79.19 92 LYS A O 1
ATOM 747 N N . LYS A 1 93 ? -11.465 10.079 11.208 1.00 62.44 93 LYS A N 1
ATOM 748 C CA . LYS A 1 93 ? -11.352 11.542 11.251 1.00 62.44 93 LYS A CA 1
ATOM 749 C C . LYS A 1 93 ? -11.831 12.081 12.590 1.00 62.44 93 LYS A C 1
ATOM 751 O O . LYS A 1 93 ? -12.811 11.511 13.122 1.00 62.44 93 LYS A O 1
#

Sequence (93 aa):
TQASREEYAAEIYALTRKSRDLLVFYHQEMGKSAAKSFKKHFNMIGIQNAWFGILEGMIIASGKTRPEVETRALEIVPADKRELVYFFPVNKK

Radius of gyration: 14.51 Å; chains: 1; bounding box: 36×30×37 Å

Secondary structure (DSSP, 8-state):
-HHHHHHHHHHHHHHHTT-HHHHHHHHHHHHHHHHHHHHHHHHHTT--SEEEEEETTEEEEEESSHHHHHHHHHHHS-GGGGGGPEEEEE---

Foldseek 3Di:
DVVVVVVVVVVQVVVQVVDLVSLLVVLQVLQVVLVVVVLVVCVVVPNAQKKFKDAPSDTDAIDNDPVRRLVSNVVPDDPSCSSSIHMDHRHDD